Protein AF-A0A951YBY7-F1 (afdb_monomer_lite)

Radius of gyration: 16.42 Å; chains: 1; bounding box: 31×25×48 Å

Foldseek 3Di:
DDDDAPVVCVPDDPVRVVPDDFDDPPGDHDDDDDDDDPPDDCLVVVQVVVVVVVVPDDPCPQDDDDPDDDDRDDPPDD

Structure (mmCIF, N/CA/C/O backbone):
data_AF-A0A951YBY7-F1
#
_entry.id   AF-A0A951YBY7-F1
#
loop_
_atom_site.group_PDB
_atom_site.id
_atom_site.type_symbol
_atom_site.label_atom_id
_atom_site.label_alt_id
_atom_site.label_comp_id
_atom_site.label_asym_id
_atom_site.label_entity_id
_atom_site.label_seq_id
_atom_site.pdbx_PDB_ins_code
_atom_site.Cartn_x
_atom_site.Cartn_y
_atom_site.Cartn_z
_atom_site.occupancy
_atom_site.B_iso_or_equiv
_atom_site.auth_seq_id
_atom_site.auth_comp_id
_atom_site.auth_asym_id
_atom_site.auth_atom_id
_atom_site.pdbx_PDB_model_num
ATOM 1 N N . MET A 1 1 ? -2.443 4.926 -24.529 1.00 84.88 1 MET A N 1
ATOM 2 C CA . MET A 1 1 ? -1.615 5.172 -23.325 1.00 84.88 1 MET A CA 1
ATOM 3 C C . MET A 1 1 ? -2.511 5.095 -22.098 1.00 84.88 1 MET A C 1
ATOM 5 O O . MET A 1 1 ? -3.691 5.382 -22.235 1.00 84.88 1 MET A O 1
ATOM 9 N N . THR A 1 2 ? -1.991 4.674 -20.945 1.00 94.56 2 THR A N 1
ATOM 10 C CA . THR A 1 2 ? -2.745 4.584 -19.681 1.00 94.56 2 THR A CA 1
ATOM 11 C C . THR A 1 2 ? -1.847 4.986 -18.513 1.00 94.56 2 THR A C 1
ATOM 13 O O . THR A 1 2 ? -0.626 4.972 -18.661 1.00 94.56 2 THR A O 1
ATOM 16 N N . VAL A 1 3 ? -2.442 5.328 -17.372 1.00 94.31 3 VAL A N 1
ATOM 17 C CA . VAL A 1 3 ? -1.731 5.609 -16.118 1.00 94.31 3 VAL A CA 1
ATOM 18 C C . VAL A 1 3 ? -1.967 4.446 -15.166 1.00 94.31 3 VAL A C 1
ATOM 20 O O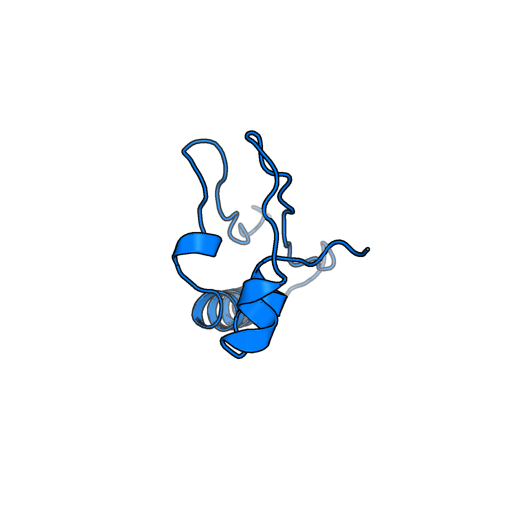 . VAL A 1 3 ? -3.096 3.979 -15.014 1.00 94.31 3 VAL A O 1
ATOM 23 N N . LEU A 1 4 ? -0.900 3.971 -14.533 1.00 94.38 4 LEU A N 1
ATOM 24 C CA . LEU A 1 4 ? -0.939 2.854 -13.597 1.00 94.38 4 LEU A CA 1
ATOM 25 C C . LEU A 1 4 ? -0.462 3.319 -12.218 1.00 94.38 4 LEU A C 1
ATOM 27 O O . LEU A 1 4 ? 0.422 4.170 -12.139 1.00 94.38 4 LEU A O 1
ATOM 31 N N . PRO A 1 5 ? -1.008 2.765 -11.125 1.00 92.62 5 PRO A N 1
ATOM 32 C CA . PRO A 1 5 ? -0.425 2.964 -9.809 1.00 92.62 5 PRO A CA 1
ATOM 33 C C . PRO A 1 5 ? 0.890 2.188 -9.684 1.00 92.62 5 PRO A C 1
ATOM 35 O O . PRO A 1 5 ? 1.006 1.081 -10.208 1.00 92.62 5 PRO A O 1
ATOM 38 N N . GLU A 1 6 ? 1.833 2.717 -8.904 1.00 91.31 6 GLU A N 1
ATOM 39 C CA . GLU A 1 6 ? 3.161 2.114 -8.708 1.00 91.31 6 GLU A CA 1
ATOM 40 C C . GLU A 1 6 ? 3.089 0.638 -8.276 1.00 91.31 6 GLU A C 1
ATOM 42 O O . GLU A 1 6 ? 3.825 -0.201 -8.777 1.00 91.31 6 GLU A O 1
ATOM 47 N N . PHE A 1 7 ? 2.152 0.275 -7.395 1.00 92.06 7 PHE A N 1
ATOM 48 C CA . PHE A 1 7 ? 2.048 -1.106 -6.909 1.00 92.06 7 PHE A CA 1
ATOM 49 C C . PHE A 1 7 ? 1.636 -2.119 -7.992 1.00 92.06 7 PHE A C 1
ATOM 51 O O . PHE A 1 7 ? 1.955 -3.296 -7.875 1.00 92.06 7 PHE A O 1
ATOM 58 N N . ALA A 1 8 ? 0.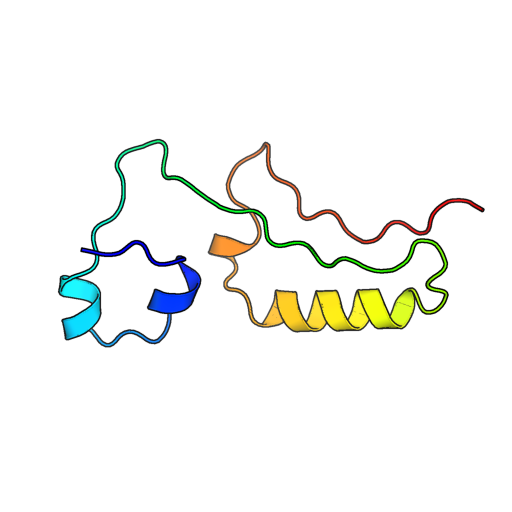981 -1.681 -9.074 1.00 92.44 8 ALA A N 1
ATOM 59 C CA . ALA A 1 8 ? 0.612 -2.575 -10.172 1.00 92.44 8 ALA A CA 1
ATOM 60 C C . ALA A 1 8 ? 1.822 -3.020 -11.007 1.00 92.44 8 ALA A C 1
ATOM 62 O O . ALA A 1 8 ? 1.746 -4.050 -11.669 1.00 92.44 8 ALA A O 1
ATOM 63 N N . THR A 1 9 ? 2.931 -2.271 -10.975 1.00 92.62 9 THR A N 1
ATOM 64 C CA . THR A 1 9 ? 4.160 -2.636 -11.695 1.00 92.62 9 THR A CA 1
ATOM 65 C C . THR A 1 9 ? 5.035 -3.613 -10.908 1.00 92.62 9 THR A C 1
ATOM 67 O O . THR A 1 9 ? 6.012 -4.119 -11.448 1.00 92.62 9 THR A O 1
ATOM 70 N N . PHE A 1 10 ? 4.679 -3.929 -9.655 1.00 90.06 10 PHE A N 1
ATOM 71 C CA . PHE A 1 10 ? 5.471 -4.797 -8.779 1.00 90.06 10 PHE A CA 1
ATOM 72 C C . PHE A 1 10 ? 5.637 -6.226 -9.320 1.00 90.06 10 PHE A C 1
ATOM 74 O O . PHE A 1 10 ? 6.669 -6.848 -9.098 1.00 90.06 10 PHE A O 1
ATOM 81 N N . GLU A 1 11 ? 4.645 -6.728 -10.058 1.00 89.25 11 GLU A N 1
ATOM 82 C CA . GLU A 1 11 ? 4.648 -8.074 -10.654 1.00 89.25 11 GLU A CA 1
ATOM 83 C C . GLU A 1 11 ? 5.000 -8.063 -12.150 1.00 89.25 11 GLU A C 1
ATOM 85 O O . GLU A 1 11 ? 4.750 -9.030 -12.874 1.00 89.25 11 GLU A O 1
ATOM 90 N N . PHE A 1 12 ? 5.518 -6.948 -12.668 1.00 95.06 12 PHE A N 1
ATOM 91 C CA . PHE A 1 12 ? 5.855 -6.865 -14.082 1.00 95.06 12 PHE A CA 1
ATOM 92 C C . PHE A 1 12 ? 7.119 -7.663 -14.390 1.00 95.06 12 PHE A C 1
ATOM 94 O O . PHE A 1 12 ? 8.119 -7.595 -13.681 1.00 95.06 12 PHE A O 1
ATOM 101 N N . THR A 1 13 ? 7.071 -8.386 -15.506 1.00 96.44 13 THR A N 1
ATOM 102 C CA . THR A 1 13 ? 8.264 -8.938 -16.144 1.00 96.44 13 THR A CA 1
ATOM 103 C C . THR A 1 13 ? 9.111 -7.814 -16.743 1.00 96.44 13 THR A C 1
ATOM 105 O O . THR A 1 13 ? 8.616 -6.704 -16.965 1.00 96.44 13 THR A O 1
ATOM 108 N N . GLU A 1 14 ? 10.370 -8.111 -17.061 1.00 95.62 14 GLU A N 1
ATOM 109 C CA . GLU A 1 14 ? 11.311 -7.151 -17.657 1.00 95.62 14 GLU A CA 1
ATOM 110 C C . GLU A 1 14 ? 10.727 -6.482 -18.916 1.00 95.62 14 GLU A C 1
ATOM 112 O O . GLU A 1 14 ? 10.597 -5.259 -18.952 1.00 95.62 14 GLU A O 1
ATOM 117 N N . ASP A 1 15 ? 10.196 -7.268 -19.859 1.00 96.62 15 ASP A N 1
ATOM 118 C CA . ASP A 1 15 ? 9.551 -6.771 -21.088 1.00 96.62 15 ASP A CA 1
ATOM 119 C C . ASP A 1 15 ? 8.399 -5.778 -20.843 1.00 96.62 15 ASP A C 1
ATOM 121 O O . ASP A 1 15 ? 8.103 -4.908 -21.670 1.00 96.62 15 ASP A O 1
ATOM 125 N N . ARG A 1 16 ? 7.671 -5.932 -19.727 1.00 94.94 16 ARG A N 1
ATOM 126 C CA . ARG A 1 16 ? 6.584 -5.014 -19.355 1.00 94.94 16 ARG A CA 1
ATOM 127 C C . ARG A 1 16 ? 7.139 -3.752 -18.713 1.00 94.94 16 ARG A C 1
ATOM 129 O O . ARG A 1 16 ? 6.622 -2.670 -18.992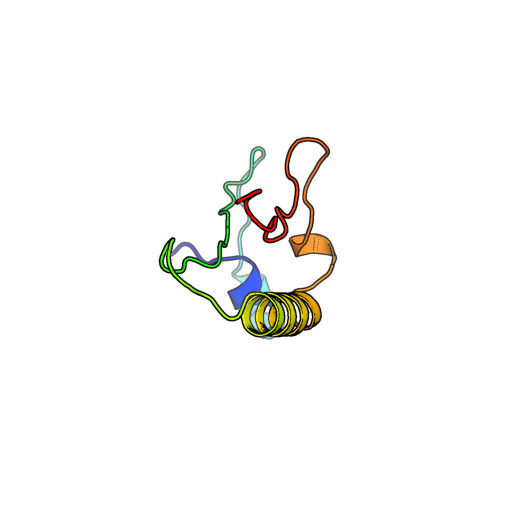 1.00 94.94 16 ARG A O 1
ATOM 136 N N . MET A 1 17 ? 8.188 -3.878 -17.902 1.00 96.06 17 MET A N 1
ATOM 137 C CA . MET A 1 17 ? 8.876 -2.743 -17.288 1.00 96.06 17 MET A CA 1
ATOM 138 C C . MET A 1 17 ? 9.524 -1.824 -18.323 1.00 96.06 17 MET A C 1
ATOM 140 O O . MET A 1 17 ? 9.456 -0.608 -18.163 1.00 96.06 17 MET A O 1
ATOM 144 N N . GLU A 1 18 ? 10.031 -2.354 -19.437 1.00 96.31 18 GLU A N 1
ATOM 145 C CA . GLU A 1 18 ? 10.579 -1.549 -20.542 1.00 96.31 18 GLU A CA 1
ATOM 146 C C . GLU A 1 18 ? 9.572 -0.572 -21.165 1.00 96.31 18 GLU A C 1
ATOM 148 O O . GLU A 1 18 ? 9.954 0.419 -21.796 1.00 96.31 18 GLU A O 1
ATOM 153 N N . ARG A 1 19 ? 8.271 -0.822 -20.990 1.00 94.50 19 ARG A N 1
ATOM 154 C CA . ARG A 1 19 ? 7.182 0.029 -21.495 1.00 94.50 19 ARG A CA 1
ATOM 155 C C . ARG A 1 19 ? 6.697 1.042 -20.463 1.00 94.50 19 ARG A C 1
ATOM 157 O O . ARG A 1 19 ? 5.924 1.932 -20.812 1.00 94.50 19 ARG A O 1
ATOM 164 N N . VAL A 1 20 ? 7.129 0.916 -19.209 1.00 95.12 20 VAL A N 1
ATOM 165 C CA . VAL A 1 20 ? 6.777 1.849 -18.138 1.00 95.12 20 VAL A CA 1
ATOM 166 C C . VAL A 1 20 ? 7.543 3.153 -18.347 1.00 95.12 20 VAL A C 1
ATOM 168 O O . VAL A 1 20 ? 8.728 3.169 -18.682 1.00 95.12 20 VAL A O 1
ATOM 171 N N . ARG A 1 21 ? 6.844 4.273 -18.188 1.00 94.88 21 ARG A N 1
ATOM 172 C CA . ARG A 1 21 ? 7.413 5.621 -18.209 1.00 94.88 21 ARG A CA 1
ATOM 173 C C . ARG A 1 21 ? 6.959 6.326 -16.940 1.00 94.88 21 ARG A C 1
ATOM 175 O O . ARG A 1 21 ? 5.785 6.227 -16.587 1.00 94.88 21 ARG A O 1
ATOM 182 N N . TYR A 1 22 ? 7.896 6.986 -16.272 1.00 93.50 22 TYR A N 1
ATOM 183 C CA . TYR A 1 22 ? 7.633 7.773 -15.071 1.00 93.50 22 TYR A CA 1
ATOM 184 C C . TYR A 1 22 ? 7.333 9.221 -15.454 1.00 93.50 22 TYR A C 1
ATOM 186 O O . TYR A 1 22 ? 7.719 9.672 -16.535 1.00 93.50 22 TYR A O 1
ATOM 194 N N . PHE A 1 23 ? 6.613 9.925 -14.585 1.00 94.00 23 PHE A N 1
ATOM 195 C CA . PHE A 1 23 ? 6.410 11.362 -14.736 1.00 94.00 23 PHE A CA 1
ATOM 196 C C . PHE A 1 23 ? 7.672 12.114 -14.306 1.00 94.00 23 PHE A C 1
ATOM 198 O O . PHE A 1 23 ? 8.385 11.660 -13.411 1.00 94.00 23 PHE A O 1
ATOM 205 N N . ASP A 1 24 ? 7.913 13.274 -14.913 1.00 93.75 24 ASP A N 1
ATOM 206 C CA . ASP A 1 24 ? 8.911 14.215 -14.409 1.00 93.75 24 ASP A CA 1
ATOM 207 C C . ASP A 1 24 ? 8.483 14.769 -13.042 1.00 93.75 24 ASP A C 1
ATOM 209 O O . ASP A 1 24 ? 7.295 14.796 -12.699 1.00 93.75 24 ASP A O 1
ATOM 213 N N . ASP A 1 25 ? 9.452 15.236 -12.255 1.00 87.56 25 ASP A N 1
ATOM 214 C CA . ASP A 1 25 ? 9.168 15.841 -10.958 1.00 87.56 25 ASP A CA 1
ATOM 215 C C . ASP A 1 25 ? 8.287 17.106 -11.099 1.00 87.56 25 ASP A C 1
ATOM 217 O O . ASP A 1 25 ? 8.582 17.980 -11.919 1.00 87.56 25 ASP A O 1
ATOM 221 N N . PRO A 1 26 ? 7.248 17.277 -10.255 1.00 88.75 26 PRO A N 1
ATOM 222 C CA . PRO A 1 26 ? 6.835 16.373 -9.185 1.00 88.75 26 PRO A CA 1
ATOM 223 C C . PRO A 1 26 ? 5.959 15.217 -9.694 1.00 88.75 26 PRO A C 1
ATOM 225 O O . PRO A 1 26 ? 4.883 15.434 -10.252 1.00 88.75 26 PRO A O 1
ATOM 228 N N . GLU A 1 27 ? 6.363 13.984 -9.392 1.00 89.38 27 GLU A N 1
ATOM 229 C CA . GLU A 1 27 ? 5.572 12.803 -9.743 1.00 89.38 27 GLU A CA 1
ATOM 230 C C . GLU A 1 27 ? 4.211 12.793 -9.004 1.00 89.38 27 GLU A C 1
ATOM 232 O O . GLU A 1 27 ? 4.159 12.990 -7.777 1.00 89.38 27 GLU A O 1
ATOM 237 N N . PRO A 1 28 ? 3.085 12.554 -9.709 1.00 90.44 28 PRO A N 1
ATOM 238 C CA . PRO A 1 28 ? 1.784 12.432 -9.078 1.00 90.44 28 PRO A CA 1
ATOM 239 C C . PRO A 1 28 ? 1.720 11.155 -8.242 1.00 90.44 28 PRO A C 1
ATOM 241 O O . PRO A 1 28 ? 1.982 10.051 -8.710 1.00 90.44 28 PRO A O 1
ATOM 244 N N . VAL A 1 29 ? 1.281 11.300 -6.998 1.00 87.19 29 VAL A N 1
ATOM 245 C CA . VAL A 1 29 ? 1.066 10.176 -6.084 1.00 87.19 29 VAL A CA 1
ATOM 246 C C . VAL A 1 29 ? -0.376 10.150 -5.594 1.00 87.19 29 VAL A C 1
ATOM 248 O O . VAL A 1 29 ? -1.106 11.135 -5.709 1.00 87.19 29 VAL A O 1
ATOM 251 N N . ARG A 1 30 ? -0.765 9.043 -4.963 1.00 87.19 30 ARG A N 1
ATOM 252 C CA . ARG A 1 30 ? -2.054 8.907 -4.278 1.00 87.19 30 ARG A CA 1
ATOM 253 C C . ARG A 1 30 ? -1.868 8.502 -2.823 1.00 87.19 30 ARG A C 1
ATOM 255 O O . ARG A 1 30 ? -0.936 7.769 -2.499 1.00 87.19 30 ARG A O 1
ATOM 262 N N . GLU A 1 31 ? -2.794 8.928 -1.975 1.00 86.12 31 GLU A N 1
ATOM 263 C CA . GLU A 1 31 ? -2.945 8.396 -0.622 1.00 86.12 31 GLU A CA 1
ATOM 264 C C . GLU A 1 31 ? -3.888 7.188 -0.653 1.00 86.12 31 GLU A C 1
ATOM 266 O O . GLU A 1 31 ? -4.904 7.203 -1.349 1.00 86.12 31 GLU A O 1
ATOM 271 N N . ILE A 1 32 ? -3.538 6.132 0.083 1.00 88.50 32 ILE A N 1
ATOM 272 C CA . ILE A 1 32 ? -4.402 4.971 0.298 1.00 88.50 32 ILE A CA 1
ATOM 273 C C . ILE A 1 32 ? -4.798 4.949 1.768 1.00 88.50 32 ILE A C 1
ATOM 275 O O . ILE A 1 32 ? -3.934 4.835 2.638 1.00 88.50 32 ILE A O 1
ATOM 279 N N . SER A 1 33 ? -6.101 5.017 2.030 1.00 87.00 33 SER A N 1
ATOM 280 C CA . SER A 1 33 ? -6.645 5.139 3.384 1.00 87.00 33 SER A CA 1
ATOM 281 C C . SER A 1 33 ? -7.682 4.044 3.641 1.00 87.00 33 SER A C 1
ATOM 283 O O . SER A 1 33 ? -8.431 3.647 2.748 1.00 87.00 33 SER A O 1
ATOM 285 N N . MET A 1 34 ? -7.735 3.552 4.880 1.00 87.50 34 MET A N 1
ATOM 286 C CA . MET A 1 34 ? -8.803 2.668 5.346 1.00 87.50 34 MET A CA 1
ATOM 287 C C . MET A 1 34 ? -9.923 3.520 5.936 1.00 87.50 34 MET A C 1
ATOM 289 O O . MET A 1 34 ? -9.678 4.332 6.827 1.00 87.50 34 MET A O 1
ATOM 293 N N . VAL A 1 35 ? -11.148 3.321 5.457 1.00 89.38 35 VAL A N 1
ATOM 294 C CA . VAL A 1 35 ? -12.326 4.063 5.920 1.00 89.38 35 VAL A CA 1
ATOM 295 C C . VAL A 1 35 ? -13.265 3.111 6.648 1.00 89.38 35 VAL A C 1
ATOM 297 O O . VAL A 1 35 ? -13.518 1.998 6.191 1.00 89.38 35 VAL A O 1
ATOM 300 N N . THR A 1 36 ? -13.779 3.549 7.794 1.00 89.06 36 THR A N 1
ATOM 301 C CA . THR A 1 36 ? -14.752 2.814 8.608 1.00 89.06 36 THR A CA 1
ATOM 302 C C . THR A 1 36 ? -15.812 3.771 9.156 1.00 89.06 36 THR A C 1
ATOM 304 O O . THR A 1 36 ? -15.658 4.989 9.074 1.00 89.06 36 THR A O 1
ATOM 307 N N . SER A 1 37 ? -16.887 3.228 9.727 1.00 90.38 37 SER A N 1
ATOM 308 C CA . SER A 1 37 ? -17.887 4.024 10.446 1.00 90.38 37 SER A CA 1
ATOM 309 C C . SER A 1 37 ? -17.283 4.658 11.702 1.00 90.38 37 SER A C 1
ATOM 311 O O . SER A 1 37 ? -16.526 4.009 12.422 1.00 90.38 37 SER A O 1
ATOM 313 N N . GLY A 1 38 ? -17.692 5.888 12.029 1.00 85.88 38 GLY A N 1
ATOM 314 C CA . GLY A 1 38 ? -17.320 6.541 13.292 1.00 85.88 38 GLY A CA 1
ATOM 315 C C . GLY A 1 38 ? -17.798 5.788 14.543 1.00 85.88 38 GLY A C 1
ATOM 316 O O . GLY A 1 38 ? -17.254 5.987 15.622 1.00 85.88 38 GLY A O 1
ATOM 317 N N . HIS A 1 39 ? -18.770 4.882 14.400 1.00 88.75 39 HIS A N 1
ATOM 318 C CA . HIS A 1 39 ? -19.272 4.021 15.477 1.00 88.75 39 HIS A CA 1
ATOM 319 C C . HIS A 1 39 ? -18.625 2.629 15.492 1.00 88.75 39 HIS A C 1
ATOM 321 O O . HIS A 1 39 ? -19.106 1.722 16.171 1.00 88.75 39 HIS A O 1
ATOM 327 N N . PHE A 1 40 ? -17.569 2.406 14.708 1.00 88.06 40 PHE A N 1
ATOM 328 C CA . PHE A 1 40 ? -16.925 1.105 14.648 1.00 88.06 40 PHE A CA 1
ATOM 329 C C . PHE A 1 40 ? -16.175 0.795 15.950 1.00 88.06 40 PHE A C 1
ATOM 331 O O . PHE A 1 40 ? -15.193 1.443 16.295 1.00 88.06 40 PHE A O 1
ATOM 338 N N . VAL A 1 41 ? -16.613 -0.244 16.659 1.00 88.62 41 VAL A N 1
ATOM 339 C CA . VAL A 1 41 ? -16.134 -0.537 18.021 1.00 88.62 41 VAL A CA 1
ATOM 340 C C . VAL A 1 41 ? -14.853 -1.382 18.082 1.00 88.62 41 VAL A C 1
ATOM 342 O O . VAL A 1 41 ? -14.139 -1.351 19.081 1.00 88.62 41 VAL A O 1
ATOM 345 N N . LYS A 1 42 ? -14.521 -2.154 17.036 1.00 91.31 42 LYS A N 1
ATOM 346 C CA . LYS A 1 42 ? -13.413 -3.134 17.074 1.00 91.31 42 LYS A CA 1
ATOM 347 C C . LYS A 1 42 ? -12.067 -2.542 16.628 1.00 91.31 42 LYS A C 1
ATOM 349 O O . LYS A 1 42 ? -11.476 -3.012 15.659 1.00 91.31 42 LYS A O 1
ATOM 354 N N . LEU A 1 43 ? -11.547 -1.540 17.334 1.00 88.75 43 LEU A N 1
ATOM 355 C CA . LEU A 1 43 ? -10.306 -0.843 16.943 1.00 88.75 43 LEU A CA 1
ATOM 356 C C . LEU A 1 43 ? -9.100 -1.782 16.749 1.00 88.75 43 LEU A C 1
ATOM 358 O O . LEU A 1 43 ? -8.364 -1.641 15.775 1.00 88.75 43 LEU A O 1
ATOM 362 N N . THR A 1 44 ? -8.941 -2.801 17.601 1.00 90.75 44 THR A N 1
ATOM 363 C CA . THR A 1 44 ? -7.867 -3.806 17.475 1.00 90.75 44 THR A 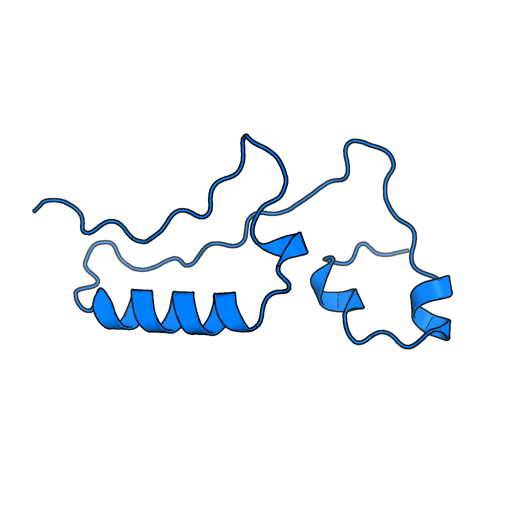CA 1
ATOM 364 C C . THR A 1 44 ? -7.939 -4.585 16.163 1.00 90.75 44 THR A C 1
ATOM 366 O O . THR A 1 44 ? -6.906 -4.903 15.575 1.00 90.75 44 THR A O 1
ATOM 369 N N . LEU A 1 45 ? -9.150 -4.873 15.676 1.00 92.06 45 LEU A N 1
ATOM 370 C CA . LEU A 1 45 ? -9.339 -5.542 14.392 1.00 92.06 45 LEU A CA 1
ATOM 371 C C . LEU A 1 45 ? -8.868 -4.640 13.248 1.00 92.06 45 LEU A C 1
ATOM 373 O O . LEU A 1 45 ? -8.113 -5.097 12.397 1.00 92.06 45 LEU A O 1
ATOM 377 N N . LEU A 1 46 ? -9.254 -3.360 13.255 1.00 91.50 46 LEU A N 1
ATOM 378 C CA . LEU A 1 46 ? -8.809 -2.414 12.227 1.00 91.50 46 LEU A CA 1
ATOM 379 C C . LEU A 1 46 ? -7.291 -2.249 12.230 1.00 91.50 46 LEU A C 1
ATOM 381 O O . LEU A 1 46 ? -6.674 -2.280 11.169 1.00 91.50 46 LEU A O 1
ATOM 385 N N . GLN A 1 47 ? -6.689 -2.130 13.415 1.00 90.25 47 GLN A N 1
ATOM 386 C CA . GLN A 1 47 ? -5.240 -2.039 13.563 1.00 90.25 47 GLN A CA 1
ATOM 387 C C . GLN A 1 47 ? -4.551 -3.282 12.989 1.00 90.25 47 GLN A C 1
ATOM 389 O O . GLN A 1 47 ? -3.604 -3.160 12.220 1.00 90.25 47 GLN A O 1
ATOM 394 N N . THR A 1 48 ? -5.078 -4.472 13.287 1.00 94.12 48 THR A N 1
ATOM 395 C CA . THR A 1 48 ? -4.537 -5.740 12.780 1.00 94.12 48 THR A CA 1
ATOM 396 C C . THR A 1 48 ? -4.633 -5.827 11.256 1.00 94.12 48 THR A C 1
ATOM 398 O O . THR A 1 48 ? -3.669 -6.226 10.602 1.00 94.12 48 THR A O 1
ATOM 401 N N . ILE A 1 49 ? -5.763 -5.415 10.669 1.00 93.44 49 ILE A N 1
ATOM 402 C CA . ILE A 1 49 ? -5.929 -5.373 9.209 1.00 93.44 49 ILE A CA 1
ATOM 403 C C . ILE A 1 49 ? -4.945 -4.367 8.607 1.00 93.44 49 ILE A C 1
ATOM 405 O O . ILE A 1 49 ? -4.230 -4.711 7.668 1.00 93.44 49 ILE A O 1
ATOM 409 N N . MET A 1 50 ? -4.848 -3.160 9.164 1.00 90.81 50 MET A N 1
ATOM 410 C CA . MET A 1 50 ? -3.916 -2.134 8.693 1.00 90.81 50 MET A CA 1
ATOM 411 C C . MET A 1 50 ? -2.469 -2.638 8.727 1.00 90.81 50 MET A C 1
ATOM 413 O O . MET A 1 50 ? -1.762 -2.521 7.731 1.00 90.81 50 MET A O 1
ATOM 417 N N . ASP A 1 51 ? -2.044 -3.266 9.824 1.00 92.00 51 ASP A N 1
ATOM 418 C CA . ASP A 1 51 ? -0.699 -3.826 9.947 1.00 92.00 51 ASP A CA 1
ATOM 419 C C . ASP A 1 51 ? -0.466 -4.976 8.956 1.00 92.00 51 ASP A C 1
ATOM 421 O O . ASP A 1 51 ? 0.621 -5.087 8.389 1.00 92.00 51 ASP A O 1
ATOM 425 N N . SER A 1 52 ? -1.477 -5.813 8.696 1.00 94.81 52 SER A N 1
ATOM 426 C CA . SER A 1 52 ? -1.381 -6.883 7.695 1.00 94.81 52 SER A CA 1
ATOM 427 C C . SER A 1 52 ? -1.216 -6.344 6.271 1.00 94.81 52 SER A C 1
ATOM 429 O O . SER A 1 52 ? -0.362 -6.832 5.535 1.00 94.81 52 SER A O 1
ATOM 431 N N . VAL A 1 53 ? -1.950 -5.286 5.910 1.00 92.06 53 VAL A N 1
ATOM 432 C CA . VAL A 1 53 ? -1.826 -4.620 4.607 1.00 92.06 53 VAL A CA 1
ATOM 433 C C . VAL A 1 53 ? -0.463 -3.947 4.490 1.00 92.06 53 VAL A C 1
ATOM 435 O O . VAL A 1 53 ? 0.244 -4.157 3.507 1.00 92.06 53 VAL A O 1
ATOM 438 N N . LEU A 1 54 ? -0.046 -3.191 5.510 1.00 89.31 54 LEU A N 1
ATOM 439 C CA . LEU A 1 54 ? 1.240 -2.495 5.501 1.00 89.31 54 LEU A CA 1
ATOM 440 C C . LEU A 1 54 ? 2.418 -3.460 5.356 1.00 89.31 54 LEU A C 1
ATOM 442 O O . LEU A 1 54 ? 3.365 -3.125 4.651 1.00 89.31 54 LEU A O 1
ATOM 446 N N . LYS A 1 55 ? 2.358 -4.664 5.943 1.00 91.62 55 LYS A N 1
ATOM 447 C CA . LYS A 1 55 ? 3.397 -5.698 5.775 1.00 91.62 55 LYS A CA 1
ATOM 448 C C . LYS A 1 55 ? 3.618 -6.101 4.315 1.00 91.62 55 LYS A C 1
ATOM 450 O O . LYS A 1 55 ? 4.753 -6.405 3.962 1.00 91.62 55 LYS A O 1
ATOM 455 N N . LEU A 1 56 ? 2.576 -6.074 3.484 1.00 90.94 56 LEU A N 1
ATOM 456 C CA . LEU A 1 56 ? 2.638 -6.459 2.069 1.00 90.94 56 LEU A CA 1
ATOM 457 C C . LEU A 1 56 ? 3.093 -5.316 1.151 1.00 90.94 56 LEU A C 1
ATOM 459 O O . LEU A 1 56 ? 3.584 -5.563 0.054 1.00 90.94 56 LEU A O 1
ATOM 463 N N . VAL A 1 57 ? 2.951 -4.063 1.587 1.00 89.62 57 VAL A N 1
ATOM 464 C CA . VAL A 1 57 ? 3.353 -2.888 0.801 1.00 89.62 57 VAL A CA 1
ATOM 465 C C . VAL A 1 57 ? 4.872 -2.681 0.913 1.00 89.62 57 VAL A C 1
ATOM 467 O O . VAL A 1 57 ? 5.362 -2.630 2.037 1.00 89.62 57 VAL A O 1
ATOM 470 N N . PRO A 1 58 ? 5.639 -2.522 -0.181 1.00 88.94 58 PRO A N 1
ATOM 471 C CA . PRO A 1 58 ? 7.079 -2.261 -0.140 1.00 88.94 58 PRO A CA 1
ATOM 472 C C . PRO A 1 58 ? 7.441 -1.003 0.657 1.00 88.94 58 PRO A C 1
ATOM 474 O O . PRO A 1 58 ? 6.736 0.002 0.598 1.00 88.94 58 PRO A O 1
ATOM 477 N N . GLU A 1 59 ? 8.573 -1.025 1.365 1.00 83.44 59 GLU A N 1
ATOM 478 C CA . GLU A 1 59 ? 8.984 0.061 2.271 1.00 83.44 59 GLU A CA 1
ATOM 479 C C . GLU A 1 59 ? 9.078 1.427 1.574 1.00 83.44 59 GLU A C 1
ATOM 481 O O . GLU A 1 59 ? 8.569 2.416 2.101 1.00 83.44 59 GLU A O 1
ATOM 486 N N . LYS A 1 60 ? 9.596 1.457 0.336 1.00 82.75 60 LYS A N 1
ATOM 487 C CA . LYS A 1 60 ? 9.671 2.667 -0.505 1.00 82.75 60 LYS A CA 1
ATOM 488 C C . LYS A 1 60 ? 8.315 3.348 -0.757 1.00 82.75 60 LYS A C 1
ATOM 490 O O . LYS A 1 60 ? 8.274 4.539 -1.045 1.00 82.75 60 LYS A O 1
ATOM 495 N N . MET A 1 61 ? 7.210 2.606 -0.634 1.00 84.62 61 MET A N 1
ATOM 496 C CA . MET A 1 61 ? 5.846 3.105 -0.836 1.00 84.62 61 MET A CA 1
ATOM 497 C C . MET A 1 61 ? 5.146 3.484 0.479 1.00 84.62 61 MET A C 1
ATOM 499 O O . MET A 1 61 ? 4.087 4.105 0.444 1.00 84.62 61 MET A O 1
ATOM 503 N N . ARG A 1 62 ? 5.699 3.121 1.648 1.00 77.62 62 ARG A N 1
ATOM 504 C CA . ARG A 1 62 ? 5.061 3.383 2.953 1.00 77.62 62 ARG A CA 1
ATOM 505 C C . ARG A 1 62 ? 5.239 4.829 3.414 1.00 77.62 62 ARG A C 1
ATOM 507 O O . ARG A 1 62 ? 4.363 5.342 4.100 1.00 77.62 62 ARG A O 1
ATOM 514 N N . VAL A 1 63 ? 6.341 5.492 3.054 1.00 68.56 63 VAL A N 1
ATOM 515 C CA . VAL A 1 63 ? 6.607 6.896 3.410 1.00 68.56 63 VAL A CA 1
ATOM 516 C C . VAL A 1 63 ? 7.452 7.550 2.317 1.00 68.56 63 VAL A C 1
ATOM 518 O O . VAL A 1 63 ? 8.627 7.233 2.166 1.00 68.56 63 VAL A O 1
ATOM 521 N N . GLN A 1 64 ? 6.873 8.500 1.582 1.00 54.31 64 GLN A N 1
ATOM 522 C CA . GLN A 1 64 ? 7.619 9.345 0.649 1.00 54.31 64 GLN A CA 1
ATOM 523 C C . GLN A 1 64 ? 7.686 10.784 1.172 1.00 54.31 64 GLN A C 1
ATOM 525 O O . GLN A 1 64 ? 6.681 11.496 1.163 1.00 54.31 64 GLN A O 1
ATOM 530 N N . LYS A 1 65 ? 8.900 11.198 1.564 1.00 52.38 65 LYS A N 1
ATOM 531 C CA . LYS A 1 65 ? 9.315 12.555 1.974 1.00 52.38 65 LYS A CA 1
ATOM 532 C C . LYS A 1 65 ? 8.603 13.127 3.220 1.00 52.38 65 LYS A C 1
ATOM 534 O O . LYS A 1 65 ? 7.494 12.759 3.592 1.00 52.38 65 LYS A O 1
ATOM 539 N N . SER A 1 66 ? 9.295 14.057 3.879 1.00 55.94 66 SER A N 1
ATOM 540 C CA . SER A 1 66 ? 9.071 14.594 5.237 1.00 55.94 66 SER A CA 1
ATOM 541 C C . SER A 1 66 ? 7.663 15.108 5.580 1.00 55.94 66 SER A C 1
ATOM 543 O O . SER A 1 66 ? 7.355 15.255 6.763 1.00 55.94 66 SER A O 1
ATOM 545 N N . ASN A 1 67 ? 6.795 15.340 4.592 1.00 59.12 67 ASN A N 1
ATOM 546 C CA . ASN A 1 67 ? 5.457 15.901 4.801 1.00 59.12 67 ASN A CA 1
ATOM 547 C C . ASN A 1 67 ? 4.315 14.872 4.723 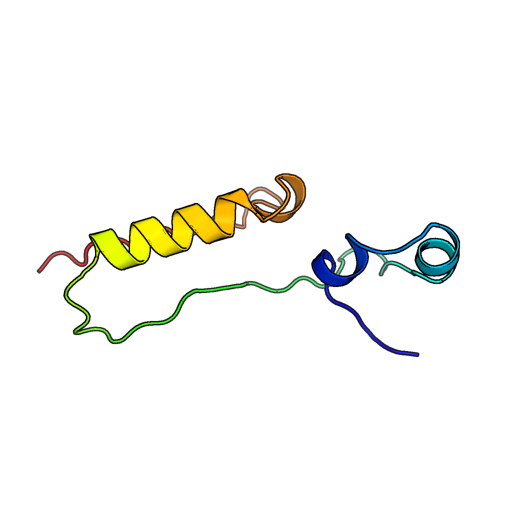1.00 59.12 67 ASN A C 1
ATOM 549 O O . ASN A 1 67 ? 3.166 15.247 4.944 1.00 59.12 67 ASN A O 1
ATOM 553 N N . ARG A 1 68 ? 4.587 13.591 4.432 1.00 62.22 68 ARG A N 1
ATOM 554 C CA . ARG A 1 68 ? 3.556 12.538 4.369 1.00 62.22 68 ARG A CA 1
ATOM 555 C C . ARG A 1 68 ? 3.753 11.542 5.505 1.00 62.22 68 ARG A C 1
ATOM 557 O O . ARG A 1 68 ? 4.818 10.947 5.638 1.00 62.22 68 ARG A O 1
ATOM 564 N N . LYS A 1 69 ? 2.732 11.372 6.345 1.00 61.62 69 LYS A N 1
ATOM 565 C CA . LYS A 1 69 ? 2.753 10.452 7.490 1.00 61.62 69 LYS A CA 1
ATOM 566 C C . LYS A 1 69 ? 1.697 9.377 7.291 1.00 61.62 69 LYS A C 1
ATOM 568 O O . LYS A 1 69 ? 0.563 9.696 6.953 1.00 61.62 69 LYS A O 1
ATOM 573 N N . VAL A 1 70 ? 2.052 8.124 7.568 1.00 63.91 70 VAL A N 1
ATOM 574 C CA . VAL A 1 70 ? 1.051 7.066 7.744 1.00 63.91 70 VAL A CA 1
ATOM 575 C C . VAL A 1 70 ? 0.270 7.396 9.012 1.00 63.91 70 VAL A C 1
ATOM 577 O O . VAL A 1 70 ? 0.800 7.302 10.122 1.00 63.91 70 VAL A O 1
ATOM 580 N N . LEU A 1 71 ? -0.977 7.832 8.848 1.00 66.75 71 LEU A N 1
ATOM 581 C CA . LEU A 1 71 ? -1.862 8.100 9.972 1.00 66.75 71 LEU A CA 1
ATOM 582 C C . LEU A 1 71 ? -2.380 6.767 10.504 1.00 66.75 71 LEU A C 1
ATOM 584 O O . LEU A 1 71 ? -3.116 6.051 9.829 1.00 66.75 71 LEU A O 1
ATOM 588 N N . ARG A 1 72 ? -1.967 6.418 11.722 1.00 73.75 72 ARG A N 1
ATOM 589 C CA . ARG A 1 72 ? -2.548 5.281 12.435 1.00 73.75 72 ARG A CA 1
ATOM 590 C C . ARG A 1 72 ? -3.909 5.661 12.998 1.00 73.75 72 ARG A C 1
ATOM 592 O O . ARG A 1 72 ? -4.138 6.822 13.333 1.00 73.75 72 ARG A O 1
ATOM 599 N N . ILE A 1 73 ? -4.778 4.662 13.132 1.00 68.38 73 ILE A N 1
ATOM 600 C CA . ILE A 1 73 ? -6.081 4.814 13.778 1.00 68.38 73 ILE A CA 1
ATOM 601 C C . ILE A 1 73 ? -5.827 5.258 15.216 1.00 68.38 73 ILE A C 1
ATOM 603 O O . ILE A 1 73 ? -5.325 4.496 16.040 1.00 68.38 73 ILE A O 1
ATOM 607 N N . GLN A 1 74 ? -6.129 6.520 15.497 1.00 62.97 74 GLN A N 1
ATOM 608 C CA . GLN A 1 74 ? -6.130 7.032 16.854 1.00 62.97 74 GL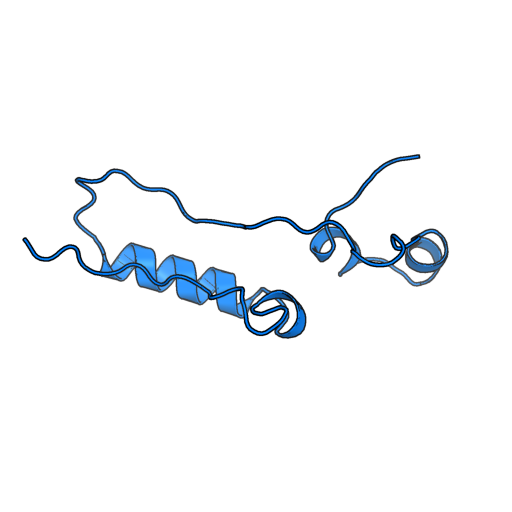N A CA 1
ATOM 609 C C . GLN A 1 74 ? -7.455 6.613 17.475 1.00 62.97 74 GLN A C 1
ATOM 611 O O . GLN A 1 74 ? -8.513 6.867 16.898 1.00 62.97 74 GLN A O 1
ATOM 616 N N . SER A 1 75 ? -7.409 5.965 18.637 1.00 53.88 75 SER A N 1
ATOM 617 C CA . SER A 1 75 ? -8.597 5.843 19.473 1.00 53.88 75 SER A CA 1
ATOM 618 C C . SER A 1 75 ? -9.091 7.262 19.720 1.00 53.88 75 SER A C 1
ATOM 620 O O . SER A 1 75 ? -8.399 8.045 20.375 1.00 53.88 75 SER A O 1
ATOM 622 N N . ALA A 1 76 ? -10.236 7.624 19.140 1.00 48.59 76 ALA A N 1
ATOM 623 C CA . ALA A 1 76 ? -10.906 8.852 19.519 1.00 48.59 76 ALA A CA 1
ATOM 624 C C . ALA A 1 76 ? -11.025 8.820 21.046 1.00 48.59 76 ALA A C 1
ATOM 626 O O . ALA A 1 76 ? -11.497 7.827 21.605 1.00 48.59 76 ALA A O 1
ATOM 627 N N . LYS A 1 77 ? -10.511 9.857 21.716 1.00 44.72 77 LYS A N 1
ATOM 628 C CA . LYS A 1 77 ? -10.859 10.114 23.111 1.00 44.72 77 LYS A CA 1
ATOM 629 C C . LYS A 1 77 ? -12.383 10.228 23.139 1.00 44.72 77 LYS A C 1
ATOM 631 O O . LYS A 1 77 ? -12.914 11.221 22.648 1.00 44.72 77 LYS A O 1
ATOM 636 N N . LEU A 1 78 ? -13.047 9.171 23.598 1.00 39.28 78 LEU A N 1
ATOM 637 C CA . LEU A 1 78 ? -14.373 9.283 24.190 1.00 39.28 78 LEU A CA 1
ATOM 638 C C . LEU A 1 78 ? -14.234 10.086 25.484 1.00 39.28 78 LEU A C 1
ATOM 640 O O . LEU A 1 78 ? -13.232 9.851 26.202 1.00 39.28 78 LEU A O 1
#

pLDDT: mean 84.13, std 14.04, range [39.28, 96.62]

Secondary structure (DSSP, 8-state):
-----GGGGTT--HHHHTT--PPPSSPP---------TT---HHHHHHHHHHHHHHS-HHHH--STT-----------

Sequence (78 aa):
MTVLPEFATFEFTEDRMERVRYFDDPEPVREISMVTSGHFVKLTLLQTIMDSVLKLVPEKMRVQKSNRKVLRIQSAKL